Protein AF-A0A5K0XI16-F1 (afdb_monomer)

Solvent-accessible surface area (backbone atoms only — not comparable to full-atom values): 9212 Å² total; per-residue (Å²): 132,53,72,66,60,51,50,54,47,48,52,51,50,54,53,46,29,72,75,34,69,77,44,54,47,90,80,59,68,78,87,83,86,76,80,30,67,44,77,73,57,80,90,63,62,69,87,76,55,81,67,89,35,46,74,37,48,62,56,53,51,31,43,77,66,66,77,37,94,77,87,85,75,64,73,90,64,56,55,97,67,74,61,90,97,62,85,85,93,77,79,76,88,80,71,89,84,74,85,79,89,83,62,99,87,44,94,47,82,86,65,51,59,78,63,41,77,64,94,71,87,43,65,76,55,50,55,56,46,42,72,76,42,67,55,50,75

Sequence (137 aa):
DSPLALAQAYETRDKLKAAHAELAEEGAVEIIIIKTTGDKILNQPLADIGGKGLFTKEIDEALLGGAIDIAVHSMKDVPTYLPDGTILPCNLPREDVRDAFISPIATSLAELPAGSIVGSASLRRQSQILYRYPSLK

Mean predicted aligned error: 4.55 Å

Secondary structure (DSSP, 8-state):
--HHHHHHHHHHHHHHHHH-GGGTSTTSS-------HHHH--SS-TTTS--TTTTTHHHHHHHHTTS-S-----GGGS-SSPPTT------PPPPP-PPPP--SS-SSGGGSPTT-------HHHHHHHHHH-TT--

Structure (mmCIF, N/CA/C/O backbone):
data_AF-A0A5K0XI16-F1
#
_entry.id   AF-A0A5K0XI16-F1
#
loop_
_atom_site.group_PDB
_atom_site.id
_atom_site.type_symbol
_atom_site.label_atom_id
_atom_site.label_alt_id
_atom_site.label_comp_id
_atom_site.label_asym_id
_atom_site.label_entity_id
_atom_site.label_seq_id
_atom_site.pdbx_PDB_ins_code
_atom_site.Cartn_x
_atom_site.Cartn_y
_atom_site.Cartn_z
_atom_site.occupancy
_atom_site.B_iso_or_equiv
_atom_site.auth_seq_id
_atom_site.auth_comp_id
_atom_site.auth_asym_id
_atom_site.auth_atom_id
_atom_site.pdbx_PDB_model_num
ATOM 1 N N . ASP A 1 1 ? 8.095 0.825 9.600 1.00 66.94 1 ASP A N 1
ATOM 2 C CA . ASP A 1 1 ? 8.087 2.310 9.628 1.00 66.94 1 ASP A CA 1
ATOM 3 C C . ASP A 1 1 ? 8.241 2.869 8.206 1.00 66.94 1 ASP A C 1
ATOM 5 O O . ASP A 1 1 ? 9.162 3.625 7.918 1.00 66.94 1 ASP A O 1
ATOM 9 N N . SER A 1 2 ? 7.369 2.463 7.273 1.00 87.19 2 SER A N 1
ATOM 10 C CA . SER A 1 2 ? 7.423 2.945 5.883 1.00 87.19 2 SER A CA 1
ATOM 11 C C . SER A 1 2 ? 6.795 4.343 5.786 1.00 87.19 2 SER A C 1
ATOM 13 O O . SER A 1 2 ? 5.654 4.499 6.232 1.00 87.19 2 SER A O 1
ATOM 15 N N . PRO A 1 3 ? 7.462 5.344 5.172 1.00 94.44 3 PRO A N 1
ATOM 16 C CA . PRO A 1 3 ? 6.883 6.676 4.984 1.00 94.44 3 PRO A CA 1
ATOM 17 C C . PRO A 1 3 ? 5.525 6.658 4.270 1.00 94.44 3 PRO A C 1
ATOM 19 O O . PRO A 1 3 ? 4.637 7.429 4.622 1.00 94.44 3 PRO A O 1
ATOM 22 N N . LEU A 1 4 ? 5.331 5.745 3.310 1.00 94.88 4 LEU A N 1
ATOM 23 C CA . LEU A 1 4 ? 4.063 5.619 2.587 1.00 94.88 4 LEU A CA 1
ATOM 24 C C . LEU A 1 4 ? 2.942 5.062 3.476 1.00 94.88 4 LEU A C 1
ATOM 26 O O . LEU A 1 4 ? 1.824 5.562 3.421 1.00 94.88 4 LEU A O 1
ATOM 30 N N . ALA A 1 5 ? 3.238 4.065 4.315 1.00 94.44 5 ALA A N 1
ATOM 31 C CA . ALA A 1 5 ? 2.247 3.507 5.238 1.00 94.44 5 ALA A CA 1
ATOM 32 C C . ALA A 1 5 ? 1.786 4.561 6.257 1.00 94.44 5 ALA A C 1
ATOM 34 O O . ALA A 1 5 ? 0.595 4.691 6.528 1.00 94.44 5 ALA A O 1
ATOM 35 N N . LEU A 1 6 ? 2.721 5.375 6.760 1.00 96.56 6 LEU A N 1
ATOM 36 C CA . LEU A 1 6 ? 2.396 6.497 7.640 1.00 96.56 6 LEU A CA 1
ATOM 37 C C . LEU A 1 6 ? 1.555 7.558 6.927 1.00 96.56 6 LEU A C 1
ATOM 39 O O . LEU A 1 6 ? 0.592 8.045 7.507 1.00 96.56 6 LEU A O 1
ATOM 43 N N . ALA A 1 7 ? 1.865 7.884 5.670 1.00 97.75 7 ALA A N 1
ATOM 44 C CA . ALA A 1 7 ? 1.054 8.817 4.890 1.00 97.75 7 ALA A CA 1
ATOM 45 C C . ALA A 1 7 ? -0.403 8.334 4.750 1.00 97.75 7 ALA A C 1
ATOM 47 O O . ALA A 1 7 ? -1.324 9.119 4.951 1.00 97.75 7 ALA A O 1
ATOM 48 N N . GLN A 1 8 ? -0.617 7.040 4.494 1.00 98.00 8 GLN A N 1
ATOM 49 C CA . GLN A 1 8 ? -1.956 6.437 4.409 1.00 98.00 8 GLN A CA 1
ATOM 50 C C . GLN A 1 8 ? -2.698 6.455 5.755 1.00 98.00 8 GLN A C 1
ATOM 52 O O . GLN A 1 8 ? -3.898 6.741 5.811 1.00 98.00 8 GLN A O 1
ATOM 57 N N . ALA A 1 9 ? -1.988 6.180 6.852 1.00 97.81 9 ALA A N 1
ATOM 58 C CA . ALA A 1 9 ? -2.546 6.258 8.198 1.00 97.81 9 ALA A CA 1
ATOM 59 C C . ALA A 1 9 ? -2.944 7.700 8.563 1.00 97.81 9 ALA A C 1
ATOM 61 O O . ALA A 1 9 ? -4.035 7.928 9.087 1.00 97.81 9 ALA A O 1
ATOM 62 N N . TYR A 1 10 ? -2.108 8.683 8.217 1.00 97.94 10 TYR A N 1
ATOM 63 C CA . TYR A 1 10 ? -2.415 10.097 8.426 1.00 97.94 10 TYR A CA 1
ATOM 64 C C . TYR A 1 10 ? -3.568 10.587 7.555 1.00 97.94 10 TYR A C 1
ATOM 66 O O . TYR A 1 10 ? -4.443 11.271 8.072 1.00 97.94 10 TYR A O 1
ATOM 74 N N . GLU A 1 11 ? -3.644 10.183 6.284 1.00 98.44 11 GLU A N 1
ATOM 75 C CA . GLU A 1 11 ? -4.797 10.505 5.437 1.00 98.44 11 GLU A CA 1
ATOM 76 C C . GLU A 1 11 ? -6.104 9.981 6.055 1.00 98.44 11 GLU A C 1
ATOM 78 O O . GLU A 1 11 ? -7.110 10.693 6.106 1.00 98.44 11 GLU A O 1
ATOM 83 N N . THR A 1 12 ? -6.082 8.750 6.574 1.00 98.44 12 THR A N 1
ATOM 84 C CA . THR A 1 12 ? -7.234 8.144 7.255 1.00 98.44 12 THR A CA 1
ATOM 85 C C . THR A 1 12 ? -7.616 8.937 8.505 1.00 98.44 12 THR A C 1
ATOM 87 O O . THR A 1 12 ? -8.780 9.307 8.661 1.00 98.44 12 THR A O 1
ATOM 90 N N . ARG A 1 13 ? -6.640 9.257 9.367 1.00 98.06 13 ARG A N 1
ATOM 91 C CA . ARG A 1 13 ? -6.841 10.090 10.562 1.00 98.06 13 ARG A CA 1
ATOM 92 C C . ARG A 1 13 ? -7.461 11.434 10.197 1.00 98.06 13 ARG A C 1
ATOM 94 O O . ARG A 1 13 ? -8.435 11.839 10.817 1.00 98.06 13 ARG A O 1
ATOM 101 N N . ASP A 1 14 ? -6.914 12.125 9.207 1.00 97.94 14 ASP A N 1
ATOM 102 C CA . ASP A 1 14 ? -7.345 13.479 8.864 1.00 97.94 14 ASP A CA 1
ATOM 103 C C . ASP A 1 14 ? -8.784 13.481 8.322 1.00 97.94 14 ASP A C 1
ATOM 105 O O . ASP A 1 14 ? -9.575 14.360 8.666 1.00 97.94 14 ASP A O 1
ATOM 109 N N . LYS A 1 15 ? -9.175 12.446 7.563 1.00 98.31 15 LYS A N 1
ATOM 110 C CA . LYS A 1 15 ? -10.571 12.244 7.142 1.00 98.31 15 LYS A CA 1
ATOM 111 C C . LYS A 1 15 ? -11.499 11.929 8.318 1.00 98.31 15 LYS A C 1
ATOM 113 O O . LYS A 1 15 ? -12.608 12.456 8.353 1.00 98.31 15 LYS A O 1
ATOM 118 N N . LEU A 1 16 ? -11.056 11.116 9.281 1.00 98.31 16 LEU A N 1
ATOM 119 C CA . LEU A 1 16 ? -11.816 10.836 10.504 1.00 98.31 16 LEU A CA 1
ATOM 120 C C . LEU A 1 16 ? -12.039 12.113 11.324 1.00 98.31 16 LEU A C 1
ATOM 122 O O . LEU A 1 16 ? -13.177 12.407 11.675 1.00 98.31 16 LEU A O 1
ATOM 126 N N . LYS A 1 17 ? -10.988 12.916 11.540 1.00 97.75 17 LYS A N 1
ATOM 127 C CA . LYS A 1 17 ? -11.069 14.215 12.232 1.00 97.75 17 LYS A CA 1
ATOM 128 C C . LYS A 1 17 ? -12.021 15.192 11.544 1.00 97.75 17 LYS A C 1
ATOM 130 O O . LYS A 1 17 ? -12.736 15.931 12.210 1.00 97.75 17 LYS A O 1
ATOM 135 N N . ALA A 1 18 ? -12.029 15.207 10.212 1.00 97.75 18 ALA A N 1
ATOM 136 C CA . ALA A 1 18 ? -12.913 16.076 9.443 1.00 97.75 18 ALA A CA 1
ATOM 137 C C . ALA A 1 18 ? -14.389 15.641 9.505 1.00 97.75 18 ALA A C 1
ATOM 139 O O . ALA A 1 18 ? -15.275 16.489 9.418 1.00 97.75 18 ALA A O 1
ATOM 140 N N . ALA A 1 19 ? -14.658 14.338 9.631 1.00 97.75 19 ALA A N 1
ATOM 141 C CA . ALA A 1 19 ? -16.013 13.788 9.679 1.00 97.75 19 ALA A CA 1
ATOM 142 C C . ALA A 1 19 ? -16.603 13.725 11.101 1.00 97.75 19 ALA A C 1
ATOM 144 O O . ALA A 1 19 ? -17.823 13.783 11.252 1.00 97.75 19 ALA A O 1
ATOM 145 N N . HIS A 1 20 ? -15.751 13.623 12.125 1.00 97.88 20 HIS A N 1
ATOM 146 C CA . HIS A 1 20 ? -16.128 13.389 13.520 1.00 97.88 20 HIS A CA 1
ATOM 147 C C . HIS A 1 20 ? -15.364 14.348 14.439 1.00 97.88 20 HIS A C 1
ATOM 149 O O . HIS A 1 20 ? -14.156 14.203 14.642 1.00 97.88 20 HIS A O 1
ATOM 155 N N . ALA A 1 21 ? -16.064 15.342 14.992 1.00 96.44 21 ALA A N 1
ATOM 156 C CA . ALA A 1 21 ? -15.449 16.417 15.773 1.00 96.44 21 ALA A CA 1
ATOM 157 C C . ALA A 1 21 ? -14.747 15.900 17.041 1.00 96.44 21 ALA A C 1
ATOM 159 O O . ALA A 1 21 ? -13.692 16.401 17.413 1.00 96.44 21 ALA A O 1
ATOM 160 N N . GLU A 1 22 ? -15.286 14.856 17.665 1.00 96.69 22 GLU A N 1
ATOM 161 C CA . GLU A 1 22 ? -14.719 14.188 18.835 1.00 96.69 22 GLU A CA 1
ATOM 162 C C . GLU A 1 22 ? -13.358 13.530 18.560 1.00 96.69 22 GLU A C 1
ATOM 164 O O . GLU A 1 22 ? -12.544 13.405 19.471 1.00 96.69 22 GLU A O 1
ATOM 169 N N . LEU A 1 23 ? -13.078 13.155 17.306 1.00 97.56 23 LEU A N 1
ATOM 170 C CA . LEU A 1 23 ? -11.785 12.594 16.908 1.00 97.56 23 LEU A CA 1
ATOM 171 C C . LEU A 1 23 ? -10.741 13.680 16.619 1.00 97.56 23 LEU A C 1
ATOM 173 O O . LEU A 1 23 ? -9.556 13.368 16.474 1.00 97.56 23 LEU A O 1
ATOM 177 N N . ALA A 1 24 ? -11.151 14.951 16.521 1.00 95.88 24 ALA A N 1
ATOM 178 C CA . ALA A 1 24 ? -10.244 16.063 16.255 1.00 95.88 24 ALA A CA 1
ATOM 179 C C . ALA A 1 24 ? -9.344 16.396 17.454 1.00 95.88 24 ALA A C 1
ATOM 181 O O . ALA A 1 24 ? -8.213 16.846 17.233 1.00 95.88 24 ALA A O 1
ATOM 182 N N . GLU A 1 25 ? -9.817 16.121 18.673 1.00 96.38 25 GLU A N 1
ATOM 183 C CA . GLU A 1 25 ? -9.103 16.343 19.932 1.00 96.38 25 GLU A CA 1
ATOM 184 C C . GLU A 1 25 ? -7.728 15.653 19.958 1.00 96.38 25 GLU A C 1
ATOM 186 O O . GLU A 1 25 ? -7.495 14.605 19.341 1.00 96.38 25 GLU A O 1
ATOM 191 N N . GLU A 1 26 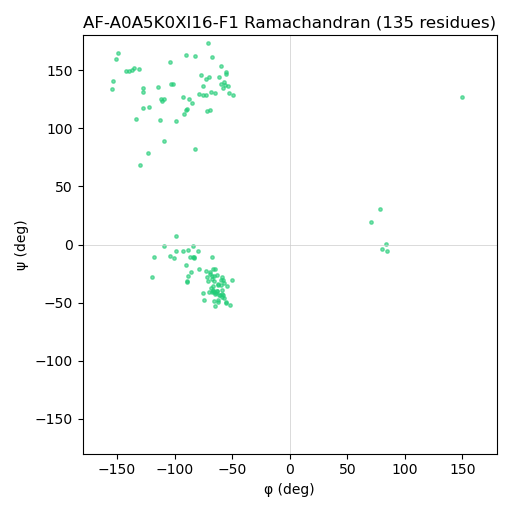? -6.780 16.265 20.668 1.00 93.06 26 GLU A N 1
ATOM 192 C CA . GLU A 1 26 ? -5.429 15.720 20.799 1.00 93.06 26 GLU A CA 1
ATOM 193 C C . GLU A 1 26 ? -5.467 14.391 21.568 1.00 93.06 26 GLU A C 1
ATOM 195 O O . GLU A 1 26 ? -6.077 14.289 22.630 1.00 93.06 26 GLU A O 1
ATOM 200 N N . GLY A 1 27 ? -4.827 13.357 21.018 1.00 93.62 27 GLY A N 1
ATOM 201 C CA . GLY A 1 27 ? -4.835 12.007 21.591 1.00 93.62 27 GLY A CA 1
ATOM 202 C C . GLY A 1 27 ? -6.083 11.164 21.296 1.00 93.62 27 GLY A C 1
ATOM 203 O O . GLY A 1 27 ? -6.085 9.987 21.639 1.00 93.62 27 GLY A O 1
ATOM 204 N N . ALA A 1 28 ? -7.113 11.698 20.625 1.00 97.06 28 ALA A N 1
ATOM 205 C CA . ALA A 1 28 ? -8.305 10.915 20.268 1.00 97.06 28 ALA A CA 1
ATOM 206 C C . ALA A 1 28 ? -8.041 9.847 19.187 1.00 97.06 28 ALA A C 1
ATOM 208 O O . ALA A 1 28 ? -8.766 8.861 19.099 1.00 97.06 28 ALA A O 1
ATOM 209 N N . VAL A 1 29 ? -7.001 10.037 18.366 1.00 97.56 29 VAL A N 1
ATOM 210 C CA . VAL A 1 29 ? -6.526 9.042 17.393 1.00 97.56 29 VAL A CA 1
ATOM 211 C C . VAL A 1 29 ? -5.034 8.821 17.595 1.00 97.56 29 VAL A C 1
ATOM 213 O O . VAL A 1 29 ? -4.232 9.734 17.379 1.00 97.56 29 VAL A O 1
ATOM 216 N N . GLU A 1 30 ? -4.664 7.597 17.953 1.00 97.50 30 GLU A N 1
ATOM 217 C CA . GLU A 1 30 ? -3.279 7.159 18.101 1.00 97.50 30 GLU A CA 1
ATOM 218 C C . GLU A 1 30 ? -2.846 6.318 16.889 1.00 97.50 30 GLU A C 1
ATOM 220 O O . GLU A 1 30 ? -3.599 5.482 16.391 1.00 97.50 30 GLU A O 1
ATOM 225 N N . ILE A 1 31 ? -1.624 6.537 16.393 1.00 97.31 31 ILE A N 1
ATOM 226 C CA . ILE A 1 31 ? -1.050 5.737 15.303 1.00 97.31 31 ILE A CA 1
ATOM 227 C C . ILE A 1 31 ? -0.119 4.680 15.896 1.00 97.31 31 ILE A C 1
ATOM 229 O O . ILE A 1 31 ? 1.007 4.982 16.290 1.00 97.31 31 ILE A O 1
ATOM 233 N N . ILE A 1 32 ? -0.573 3.428 15.899 1.00 97.00 32 ILE A N 1
ATOM 234 C CA . ILE A 1 32 ? 0.217 2.285 16.363 1.00 97.00 32 ILE A CA 1
ATOM 235 C C . ILE A 1 32 ? 1.009 1.696 15.194 1.00 97.00 32 ILE A C 1
ATOM 237 O O . ILE A 1 32 ? 0.445 1.176 14.231 1.00 97.00 32 ILE A O 1
ATOM 241 N N . ILE A 1 33 ? 2.340 1.768 15.270 1.00 95.44 33 ILE A N 1
ATOM 242 C CA . ILE A 1 33 ? 3.220 1.227 14.231 1.00 95.44 33 ILE A CA 1
ATOM 243 C C . ILE A 1 33 ? 3.553 -0.234 14.538 1.00 95.44 33 ILE A C 1
ATOM 245 O O . ILE A 1 33 ? 4.240 -0.539 15.512 1.00 95.44 33 ILE A O 1
ATOM 249 N N . ILE A 1 34 ? 3.121 -1.136 13.658 1.00 93.69 34 ILE A N 1
ATOM 250 C CA . ILE A 1 34 ? 3.357 -2.579 13.772 1.00 93.69 34 ILE A CA 1
ATOM 251 C C . ILE A 1 34 ? 4.353 -3.006 12.692 1.00 93.69 34 ILE A C 1
ATOM 253 O O . ILE A 1 34 ? 4.151 -2.750 11.506 1.00 93.69 34 ILE A O 1
ATOM 257 N N . LYS A 1 35 ? 5.453 -3.649 13.101 1.00 88.19 35 LYS A N 1
ATOM 258 C CA . LYS A 1 35 ? 6.463 -4.190 12.177 1.00 88.19 35 LYS A CA 1
ATOM 259 C C . LYS A 1 35 ? 6.059 -5.579 11.705 1.00 88.19 35 LYS A C 1
ATOM 261 O O . LYS A 1 35 ? 5.959 -6.493 12.523 1.00 88.19 35 LYS A O 1
ATOM 266 N N . THR A 1 36 ? 5.928 -5.742 10.395 1.00 83.69 36 THR A N 1
ATOM 267 C CA . THR A 1 36 ? 5.514 -7.010 9.785 1.00 83.69 36 THR A CA 1
ATOM 268 C C . THR A 1 36 ? 6.712 -7.899 9.461 1.00 83.69 36 THR A C 1
ATOM 270 O O . THR A 1 36 ? 7.862 -7.446 9.412 1.00 83.69 36 THR A O 1
ATOM 273 N N . THR A 1 37 ? 6.475 -9.188 9.224 1.00 79.62 37 THR A N 1
ATOM 274 C CA . THR A 1 37 ? 7.524 -10.096 8.734 1.00 79.62 37 THR A CA 1
ATOM 275 C C . THR A 1 37 ? 8.051 -9.661 7.361 1.00 79.62 37 THR A C 1
ATOM 277 O O . THR A 1 37 ? 9.257 -9.748 7.118 1.00 79.62 37 THR A O 1
ATOM 280 N N . GLY A 1 38 ? 7.194 -9.110 6.497 1.00 74.38 38 GLY A N 1
ATOM 281 C CA . GLY A 1 38 ? 7.586 -8.541 5.208 1.00 74.38 38 GLY A CA 1
ATOM 282 C C . GLY A 1 38 ? 8.593 -7.394 5.330 1.00 74.38 38 GLY A C 1
ATOM 283 O O . GLY A 1 38 ? 9.520 -7.312 4.530 1.00 74.38 38 GLY A O 1
ATOM 284 N N . ASP A 1 39 ? 8.497 -6.571 6.379 1.00 75.81 39 ASP A N 1
ATOM 285 C CA . ASP A 1 39 ? 9.474 -5.501 6.642 1.00 75.81 39 ASP A CA 1
ATOM 286 C C . ASP A 1 39 ? 10.854 -6.036 7.060 1.00 75.81 39 ASP A C 1
ATOM 288 O O . ASP A 1 39 ? 11.868 -5.353 6.906 1.00 75.81 39 ASP A O 1
ATOM 292 N N . LYS A 1 40 ? 10.908 -7.248 7.624 1.00 75.81 40 LYS A N 1
ATOM 293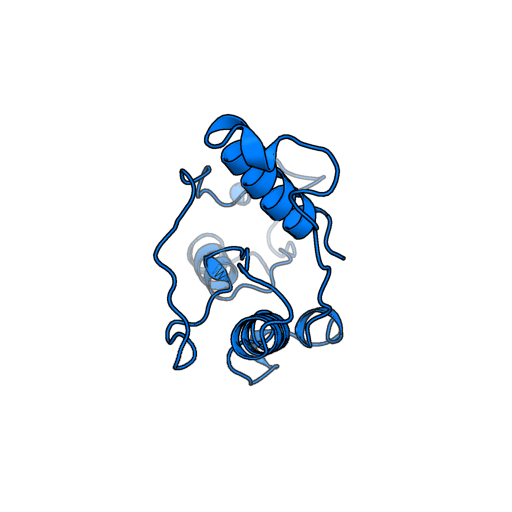 C CA . LYS A 1 40 ? 12.151 -7.865 8.116 1.00 75.81 40 LYS A CA 1
ATOM 294 C C . LYS A 1 40 ? 12.913 -8.598 7.013 1.00 75.81 40 LYS A C 1
ATOM 296 O O . LYS A 1 40 ? 14.122 -8.790 7.133 1.00 75.81 40 LYS A O 1
ATOM 301 N N . ILE A 1 41 ? 12.226 -9.020 5.953 1.00 72.00 41 ILE A N 1
ATOM 302 C CA . ILE A 1 41 ? 12.786 -9.860 4.894 1.00 72.00 41 ILE A CA 1
ATOM 303 C C . ILE A 1 41 ? 12.947 -9.031 3.614 1.00 72.00 41 ILE A C 1
ATOM 305 O O . ILE A 1 41 ? 12.070 -9.002 2.759 1.00 72.00 41 ILE A O 1
ATOM 309 N N . LEU A 1 42 ? 14.104 -8.377 3.468 1.00 70.00 42 LEU A N 1
ATOM 310 C CA . LEU A 1 42 ? 14.425 -7.531 2.304 1.00 70.00 42 LEU A CA 1
ATOM 311 C C . LEU A 1 42 ? 15.406 -8.178 1.307 1.00 70.00 42 LEU A C 1
ATOM 313 O O . LEU A 1 42 ? 15.615 -7.649 0.219 1.00 70.00 42 LEU A O 1
ATOM 317 N N . ASN A 1 43 ? 16.012 -9.316 1.662 1.00 70.25 43 ASN A N 1
ATOM 318 C CA . ASN A 1 43 ? 17.166 -9.877 0.944 1.00 70.25 43 ASN A CA 1
ATOM 319 C C . ASN A 1 43 ? 16.825 -10.999 -0.053 1.00 70.25 43 ASN A C 1
ATOM 321 O O . ASN A 1 43 ? 17.734 -11.643 -0.571 1.00 70.25 43 ASN A O 1
ATOM 325 N N . GLN A 1 44 ? 15.545 -11.266 -0.309 1.00 69.12 44 GLN A N 1
ATOM 326 C CA . GLN A 1 44 ? 15.114 -12.327 -1.223 1.00 69.12 44 GLN A CA 1
ATOM 327 C C . GLN A 1 44 ? 13.885 -11.898 -2.041 1.00 69.12 44 GLN A C 1
ATOM 329 O O . GLN A 1 44 ? 13.092 -11.085 -1.554 1.00 69.12 44 GLN A O 1
ATOM 334 N N . PRO A 1 45 ? 13.721 -12.388 -3.286 1.00 67.56 45 PRO A N 1
ATOM 335 C CA . PRO A 1 45 ? 12.590 -12.027 -4.135 1.00 67.56 45 PRO A CA 1
ATOM 336 C C . PRO A 1 45 ? 11.249 -12.397 -3.500 1.00 67.56 45 PRO A C 1
ATOM 338 O O . PRO A 1 45 ? 11.080 -13.497 -2.987 1.00 67.56 45 PRO A O 1
ATOM 341 N N . LEU A 1 46 ? 10.259 -11.506 -3.606 1.00 67.81 46 LEU A N 1
ATOM 342 C CA . LEU A 1 46 ? 8.934 -11.706 -3.003 1.00 67.81 46 LEU A CA 1
ATOM 343 C C . LEU A 1 46 ? 8.235 -12.990 -3.489 1.00 67.81 46 LEU A C 1
ATOM 345 O O . LEU A 1 46 ? 7.478 -13.593 -2.741 1.00 67.81 46 LEU A O 1
ATOM 349 N N . ALA A 1 47 ? 8.504 -13.411 -4.730 1.00 68.12 47 ALA A N 1
ATOM 350 C CA . ALA A 1 47 ? 7.967 -14.646 -5.304 1.00 68.12 47 ALA A CA 1
ATOM 351 C C . ALA A 1 47 ? 8.494 -15.916 -4.610 1.00 68.12 47 ALA A C 1
ATOM 353 O O . ALA A 1 47 ? 7.796 -16.928 -4.592 1.00 68.12 47 ALA A O 1
ATOM 354 N N . ASP A 1 48 ? 9.688 -15.845 -4.019 1.00 66.94 48 ASP A N 1
ATOM 355 C CA . ASP A 1 48 ? 10.343 -16.968 -3.344 1.00 66.94 48 ASP A CA 1
ATOM 356 C C . ASP A 1 48 ? 9.967 -17.029 -1.853 1.00 66.94 48 ASP A C 1
ATOM 358 O O . ASP A 1 48 ? 10.111 -18.064 -1.200 1.00 66.94 48 ASP A O 1
ATOM 362 N N . ILE A 1 49 ? 9.438 -15.928 -1.307 1.00 65.75 49 ILE A N 1
ATOM 363 C CA . ILE A 1 49 ? 8.933 -15.839 0.063 1.00 65.75 49 ILE A CA 1
ATOM 364 C C . ILE A 1 49 ? 7.508 -16.403 0.083 1.00 65.75 49 ILE A C 1
ATOM 366 O O . ILE A 1 49 ? 6.516 -15.680 0.015 1.00 65.75 49 ILE A O 1
ATOM 370 N N . GLY A 1 50 ? 7.389 -17.727 0.153 1.00 57.16 50 GLY A N 1
ATOM 371 C CA . GLY A 1 50 ? 6.103 -18.374 0.403 1.00 57.16 50 GLY A CA 1
ATOM 372 C C . GLY A 1 50 ? 5.483 -17.889 1.722 1.00 57.16 50 GLY A C 1
ATOM 373 O O . GLY A 1 50 ? 6.159 -17.819 2.745 1.00 57.16 50 GLY A O 1
ATOM 374 N N . GLY A 1 51 ? 4.188 -17.566 1.712 1.00 61.28 51 GLY A N 1
ATOM 375 C CA . GLY A 1 51 ? 3.444 -17.154 2.907 1.00 61.28 51 GLY A CA 1
ATOM 376 C C . GLY A 1 51 ? 2.313 -16.183 2.576 1.00 61.28 51 GLY A C 1
ATOM 377 O O . GLY A 1 51 ? 2.526 -15.166 1.922 1.00 61.28 51 GLY A O 1
ATOM 378 N N . LYS A 1 52 ? 1.084 -16.489 3.007 1.00 62.62 52 LYS A N 1
ATOM 379 C CA . LYS A 1 52 ? -0.044 -15.553 2.886 1.00 62.62 52 LYS A CA 1
ATOM 380 C C . LYS A 1 52 ? 0.104 -14.451 3.944 1.00 62.62 52 LYS A C 1
ATOM 382 O O . LYS A 1 52 ? 0.407 -14.764 5.091 1.00 62.62 52 LYS A O 1
ATOM 387 N N . GLY A 1 53 ? -0.129 -13.192 3.565 1.00 69.19 53 GLY A N 1
ATOM 388 C CA . GLY A 1 53 ? -0.212 -12.073 4.515 1.00 69.1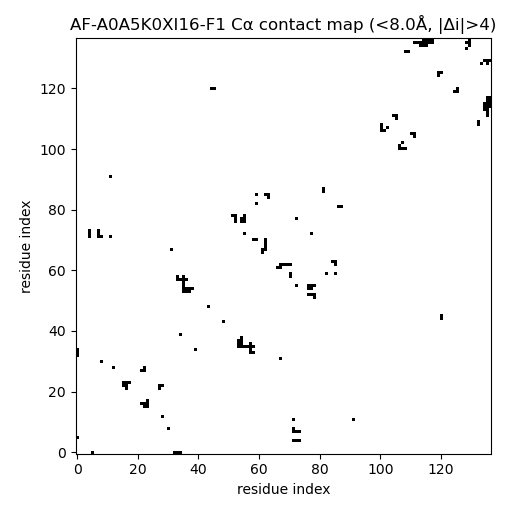9 53 GLY A CA 1
ATOM 389 C C . GLY A 1 53 ? 1.124 -11.536 5.036 1.00 69.19 53 GLY A C 1
ATOM 390 O O . GLY A 1 53 ? 1.162 -11.032 6.151 1.00 69.19 53 GLY A O 1
ATOM 391 N N . LEU A 1 54 ? 2.214 -11.604 4.259 1.00 76.69 54 LEU A N 1
ATOM 392 C CA . LEU A 1 54 ? 3.548 -11.119 4.676 1.00 76.69 54 LEU A CA 1
ATOM 393 C C . LEU A 1 54 ? 3.564 -9.689 5.244 1.00 76.69 54 LEU A C 1
ATOM 395 O O . LEU A 1 54 ? 4.396 -9.391 6.096 1.00 76.69 54 LEU A O 1
ATOM 399 N N . PHE A 1 55 ? 2.661 -8.828 4.772 1.00 79.19 55 PHE A N 1
ATOM 400 C CA . PHE A 1 55 ? 2.543 -7.430 5.195 1.00 79.19 55 PHE A CA 1
ATOM 401 C C . PHE A 1 55 ? 1.300 -7.143 6.048 1.00 79.19 55 PHE A C 1
ATOM 403 O O . PHE A 1 55 ? 1.103 -6.000 6.448 1.00 79.19 55 PHE A O 1
ATOM 410 N N . THR A 1 56 ? 0.440 -8.134 6.300 1.00 87.62 56 THR A N 1
ATOM 411 C CA . THR A 1 56 ? -0.823 -7.923 7.034 1.00 87.62 56 THR A CA 1
ATOM 412 C C . THR A 1 56 ? -0.913 -8.731 8.314 1.00 87.62 56 THR A C 1
ATOM 414 O O . THR A 1 56 ? -1.522 -8.256 9.259 1.00 87.62 56 THR A O 1
ATOM 417 N N . LYS A 1 57 ? -0.252 -9.891 8.401 1.00 89.50 57 LYS A N 1
ATOM 418 C CA . LYS A 1 57 ? -0.452 -10.859 9.484 1.00 89.50 57 LYS A CA 1
ATOM 419 C C . LYS A 1 57 ? -0.334 -10.251 10.884 1.00 89.50 57 LYS A C 1
ATOM 421 O O . LYS A 1 57 ? -1.231 -10.430 11.694 1.00 89.50 57 LYS A O 1
ATOM 426 N N . GLU A 1 58 ? 0.750 -9.539 11.181 1.00 93.44 58 GLU A N 1
ATOM 427 C CA . GLU A 1 58 ? 0.946 -8.957 12.515 1.00 93.44 58 GLU A CA 1
ATOM 428 C C . GLU A 1 58 ? -0.063 -7.839 12.828 1.00 93.44 58 GLU A C 1
ATOM 430 O O . GLU A 1 58 ? -0.390 -7.603 13.988 1.00 93.44 58 GLU A O 1
ATOM 435 N N . ILE A 1 59 ? -0.569 -7.158 11.798 1.00 94.81 59 ILE A N 1
ATOM 436 C CA . ILE A 1 59 ? -1.610 -6.133 11.934 1.00 94.81 59 ILE A CA 1
ATOM 437 C C . ILE A 1 59 ? -2.967 -6.806 12.180 1.00 94.81 59 ILE A C 1
ATOM 439 O O . ILE A 1 59 ? -3.711 -6.381 13.060 1.00 94.81 59 ILE A O 1
ATOM 443 N N . ASP A 1 60 ? -3.255 -7.890 11.460 1.00 94.06 60 ASP A N 1
ATOM 444 C CA . ASP A 1 60 ? -4.461 -8.703 11.620 1.00 94.06 60 ASP A CA 1
ATOM 445 C C . ASP A 1 60 ? -4.537 -9.298 13.040 1.00 94.06 60 ASP A C 1
ATOM 447 O O . ASP A 1 60 ? -5.581 -9.250 13.690 1.00 94.06 60 ASP A O 1
ATOM 451 N N . GLU A 1 61 ? -3.413 -9.804 13.558 1.00 94.69 61 GLU A N 1
ATOM 452 C CA . GLU A 1 61 ? -3.291 -10.303 14.934 1.00 94.69 61 GLU A CA 1
ATOM 453 C C . GLU A 1 61 ? -3.513 -9.193 15.973 1.00 94.69 61 GLU A C 1
ATOM 455 O O . GLU A 1 61 ? -4.186 -9.422 16.978 1.00 94.69 61 GLU A O 1
ATOM 460 N N . ALA A 1 62 ? -2.999 -7.983 15.730 1.00 97.06 62 ALA A N 1
ATOM 461 C CA . ALA A 1 62 ? -3.225 -6.839 16.611 1.00 97.06 62 ALA A CA 1
ATOM 462 C C . ALA A 1 62 ? -4.696 -6.396 16.623 1.00 97.06 62 ALA A C 1
ATOM 464 O O . ALA A 1 62 ? -5.221 -6.077 17.689 1.00 97.06 62 ALA A O 1
ATOM 465 N N . LEU A 1 63 ? -5.364 -6.412 15.464 1.00 97.69 63 LEU A N 1
ATOM 466 C CA . LEU A 1 63 ? -6.784 -6.080 15.344 1.00 97.69 63 LEU A CA 1
ATOM 467 C C . LEU A 1 63 ? -7.651 -7.108 16.082 1.00 97.69 63 LEU A C 1
ATOM 469 O O . LEU A 1 63 ? -8.490 -6.747 16.902 1.00 97.69 63 LEU A O 1
ATOM 473 N N . LEU A 1 64 ? -7.407 -8.400 15.849 1.00 97.00 64 LEU A N 1
ATOM 474 C CA . LEU A 1 64 ? -8.131 -9.485 16.518 1.00 97.00 64 LEU A CA 1
ATOM 475 C C . LEU A 1 64 ? -7.855 -9.541 18.027 1.00 97.00 64 LEU A C 1
ATOM 477 O O . LEU A 1 64 ? -8.727 -9.932 18.802 1.00 97.00 64 LEU A O 1
ATOM 481 N N . GLY A 1 65 ? -6.650 -9.154 18.448 1.00 97.25 65 GLY A N 1
ATOM 482 C CA . GLY A 1 65 ? -6.256 -9.064 19.853 1.00 97.25 65 GLY A CA 1
ATOM 483 C C . GLY A 1 65 ? -6.748 -7.806 20.574 1.00 97.25 65 GLY A C 1
ATOM 484 O O . GLY A 1 65 ? -6.532 -7.696 21.779 1.00 97.25 65 GLY A O 1
ATOM 485 N N . GLY A 1 66 ? -7.381 -6.861 19.867 1.00 97.38 66 GLY A N 1
ATOM 486 C CA . GLY A 1 66 ? -7.850 -5.592 20.432 1.00 97.38 66 GLY A CA 1
ATOM 487 C C . GLY A 1 66 ? -6.730 -4.611 20.794 1.00 97.38 66 GLY A C 1
ATOM 488 O O . GLY A 1 66 ? -6.943 -3.710 21.599 1.00 97.38 66 GLY A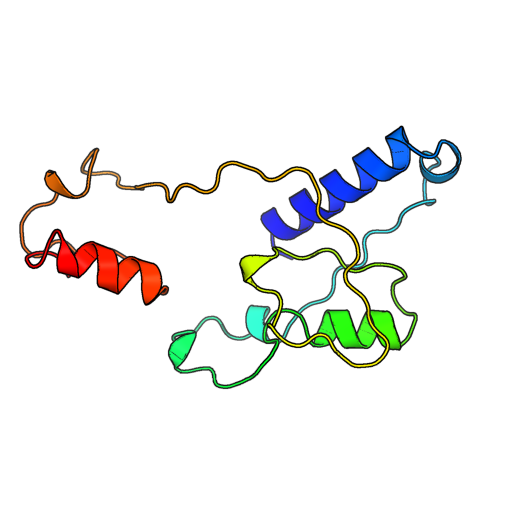 O 1
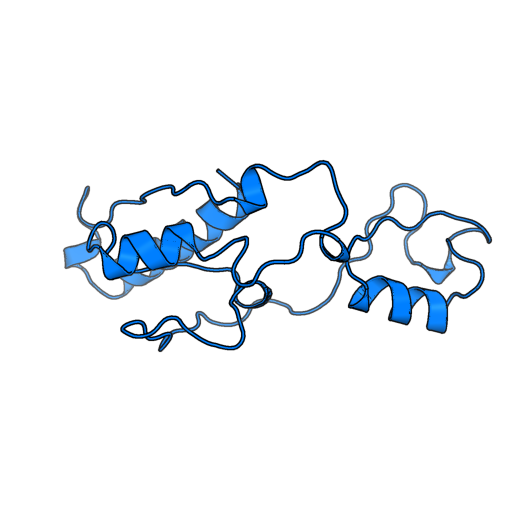ATOM 489 N N . ALA A 1 67 ? -5.529 -4.789 20.237 1.00 97.81 67 ALA A N 1
ATOM 490 C CA . ALA A 1 67 ? -4.421 -3.846 20.402 1.00 97.81 67 ALA A CA 1
ATOM 491 C C . ALA A 1 67 ? -4.558 -2.616 19.487 1.00 97.81 67 ALA A C 1
ATOM 493 O O . ALA A 1 67 ? -3.934 -1.590 19.744 1.00 97.81 67 ALA A O 1
ATOM 494 N N . ILE A 1 68 ? -5.348 -2.735 18.417 1.00 98.38 68 ILE A N 1
ATOM 495 C CA . ILE A 1 68 ? -5.758 -1.642 17.531 1.00 98.38 68 ILE A CA 1
ATOM 496 C C . ILE A 1 68 ? -7.246 -1.791 17.210 1.00 98.38 68 ILE A C 1
ATOM 498 O O . ILE A 1 68 ? -7.749 -2.910 17.131 1.00 98.38 68 ILE A O 1
ATOM 502 N N . ASP A 1 69 ? -7.927 -0.673 16.970 1.00 98.38 69 ASP A N 1
ATOM 503 C CA . ASP A 1 69 ? -9.354 -0.673 16.622 1.00 98.38 69 ASP A CA 1
ATOM 504 C C . ASP A 1 69 ? -9.600 -0.786 15.112 1.00 98.38 69 ASP A C 1
ATOM 506 O O . ASP A 1 69 ? -10.596 -1.357 14.667 1.00 98.38 69 ASP A O 1
ATOM 510 N N . ILE A 1 70 ? -8.688 -0.233 14.306 1.00 98.31 70 ILE A N 1
ATOM 511 C CA . ILE A 1 70 ? -8.736 -0.278 12.842 1.00 98.31 70 ILE A CA 1
ATOM 512 C C . ILE A 1 70 ? -7.343 -0.518 12.265 1.00 98.31 70 ILE A C 1
ATOM 514 O O . ILE A 1 70 ? -6.335 -0.071 12.813 1.00 98.31 70 ILE A O 1
ATOM 518 N N . ALA A 1 71 ? -7.301 -1.178 11.110 1.00 97.69 71 ALA A N 1
ATOM 519 C CA . ALA A 1 71 ? -6.087 -1.411 10.343 1.00 97.69 71 ALA A CA 1
ATOM 520 C C . ALA A 1 71 ? -6.139 -0.664 9.002 1.00 97.69 71 ALA A C 1
ATOM 522 O O . ALA A 1 71 ? -7.150 -0.688 8.298 1.00 97.69 71 ALA A O 1
ATOM 523 N N . VAL A 1 72 ? -5.037 -0.002 8.638 1.00 97.62 72 VAL A N 1
ATOM 524 C CA . VAL A 1 72 ? -4.899 0.731 7.370 1.00 97.62 72 VAL A CA 1
ATOM 525 C C . VAL A 1 72 ? -3.884 0.012 6.490 1.00 97.62 72 VAL A C 1
ATOM 527 O O . VAL A 1 72 ? -2.744 -0.206 6.897 1.00 97.62 72 VAL A O 1
ATOM 530 N N . HIS A 1 73 ? -4.286 -0.325 5.264 1.00 95.62 73 HIS A N 1
ATOM 531 C CA . HIS A 1 73 ? -3.456 -1.073 4.322 1.00 95.62 73 HIS A CA 1
ATOM 532 C C . HIS A 1 73 ? -3.417 -0.419 2.941 1.00 95.62 73 HIS A C 1
ATOM 534 O O . HIS A 1 73 ? -4.398 0.152 2.463 1.00 95.62 73 HIS A O 1
ATOM 540 N N . SER A 1 74 ? -2.310 -0.629 2.229 1.00 94.69 74 SER A N 1
ATOM 541 C CA . SER A 1 74 ? -2.323 -0.566 0.769 1.00 94.69 74 SER A CA 1
ATOM 542 C C . SER A 1 74 ? -3.117 -1.755 0.227 1.00 94.69 74 SER A C 1
ATOM 544 O O . SER A 1 74 ? -2.702 -2.900 0.373 1.00 94.69 74 SER A O 1
ATOM 546 N N . MET A 1 75 ? -4.248 -1.498 -0.436 1.00 96.31 75 MET A N 1
ATOM 547 C CA . MET A 1 75 ? -5.200 -2.559 -0.806 1.00 96.31 75 MET A CA 1
ATOM 548 C C . MET A 1 75 ? -4.605 -3.665 -1.696 1.00 96.31 75 MET A C 1
ATOM 550 O O . MET A 1 75 ? -5.040 -4.808 -1.641 1.00 96.31 75 MET A O 1
ATOM 554 N N . LYS A 1 76 ? -3.586 -3.351 -2.507 1.00 93.44 76 LYS A N 1
ATOM 555 C CA . LYS A 1 76 ? -2.898 -4.342 -3.356 1.00 93.44 76 LYS A CA 1
ATOM 556 C C . LYS A 1 76 ? -2.150 -5.420 -2.553 1.00 93.44 76 LYS A C 1
ATOM 558 O O . LYS A 1 76 ? -1.834 -6.461 -3.119 1.00 93.44 76 LYS A O 1
ATOM 563 N N . ASP A 1 77 ? -1.827 -5.131 -1.293 1.00 90.75 77 ASP A N 1
ATOM 564 C CA . ASP A 1 77 ? -1.042 -5.993 -0.408 1.00 90.75 77 ASP A CA 1
ATOM 565 C C . ASP A 1 77 ? -1.948 -6.796 0.548 1.00 90.75 77 ASP A C 1
ATOM 567 O O . ASP A 1 77 ? -1.468 -7.675 1.264 1.00 90.75 77 ASP A O 1
ATOM 571 N N . VAL A 1 78 ? -3.263 -6.533 0.534 1.00 92.62 78 VAL A N 1
ATOM 572 C CA . VAL A 1 78 ? -4.261 -7.279 1.310 1.00 92.62 78 VAL A CA 1
ATOM 573 C C . VAL A 1 78 ? -4.511 -8.645 0.653 1.00 92.62 78 VAL A C 1
ATOM 575 O O . VAL A 1 78 ? -4.781 -8.703 -0.553 1.00 92.62 78 VAL A O 1
ATOM 578 N N . PRO A 1 79 ? -4.439 -9.760 1.405 1.00 90.94 79 PRO A N 1
ATOM 579 C CA . PRO A 1 79 ? -4.762 -11.081 0.879 1.00 90.94 79 PRO A CA 1
ATOM 580 C C . PRO A 1 79 ? -6.200 -11.181 0.357 1.00 90.94 79 PRO A C 1
ATOM 582 O O . PRO A 1 79 ? -7.114 -10.519 0.835 1.00 90.94 79 PRO A O 1
ATOM 585 N N . THR A 1 80 ? -6.429 -12.087 -0.595 1.00 91.88 80 THR A N 1
ATOM 586 C CA . THR A 1 80 ? -7.771 -12.333 -1.155 1.00 91.88 80 THR A CA 1
ATOM 587 C C . THR A 1 80 ? -8.756 -12.936 -0.155 1.00 91.88 80 THR A C 1
ATOM 589 O O . THR A 1 80 ? -9.963 -12.841 -0.359 1.00 91.88 80 THR A O 1
ATOM 592 N N . TYR A 1 81 ? -8.247 -13.556 0.909 1.00 91.25 81 TYR A N 1
ATOM 593 C CA . TYR A 1 81 ? -9.031 -14.059 2.029 1.00 91.25 81 TYR A CA 1
ATOM 594 C C . TYR A 1 81 ? -8.717 -13.217 3.253 1.00 91.25 81 TYR A C 1
ATOM 596 O O . TYR A 1 81 ? -7.553 -13.127 3.646 1.00 91.25 81 TYR A O 1
ATOM 604 N N . LEU A 1 82 ? -9.755 -12.634 3.842 1.00 93.06 82 LEU 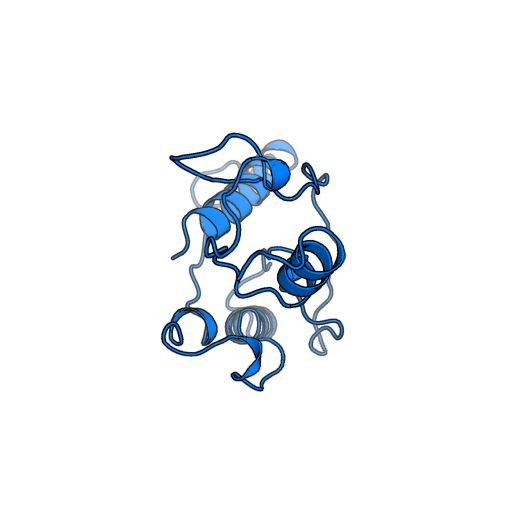A N 1
ATOM 605 C CA . LEU A 1 82 ? -9.628 -11.915 5.099 1.00 93.06 82 LEU A CA 1
ATOM 606 C C . LEU A 1 82 ? -9.543 -12.916 6.262 1.00 93.06 82 LEU A C 1
ATOM 608 O O . LEU A 1 82 ? -10.179 -13.971 6.189 1.00 93.06 82 LEU A O 1
ATOM 612 N N . PRO A 1 83 ? -8.772 -12.610 7.317 1.00 91.50 83 PRO A N 1
ATOM 613 C CA . PRO A 1 83 ? -8.776 -13.396 8.544 1.00 91.50 83 PRO A CA 1
ATOM 614 C C . PRO A 1 83 ? -10.178 -13.485 9.155 1.00 91.50 83 PRO A C 1
ATOM 616 O O . PRO A 1 83 ? -10.907 -12.488 9.200 1.00 91.50 83 PRO A O 1
ATOM 619 N N . ASP A 1 84 ? -10.545 -14.658 9.667 1.00 94.62 84 ASP A N 1
ATOM 620 C CA . ASP A 1 84 ? -11.816 -14.846 10.367 1.00 94.62 84 ASP A CA 1
ATOM 621 C C . ASP A 1 84 ? -11.939 -13.861 11.539 1.00 94.62 84 ASP A C 1
ATOM 623 O O . ASP A 1 84 ? -10.986 -13.635 12.282 1.00 94.62 84 ASP A O 1
ATOM 627 N N . GLY A 1 85 ? -13.121 -13.262 11.702 1.00 95.00 85 GLY A N 1
ATOM 628 C CA . GLY A 1 85 ? -13.365 -12.236 12.721 1.00 95.00 85 GLY A CA 1
ATOM 629 C C . GLY A 1 85 ? -12.975 -10.816 12.303 1.00 95.00 85 GLY A C 1
ATOM 630 O O . GLY A 1 85 ? -13.292 -9.875 13.024 1.00 95.00 85 GLY A O 1
ATOM 631 N N . THR A 1 86 ? -12.365 -10.637 11.128 1.00 96.88 86 THR A N 1
ATOM 632 C CA . THR A 1 86 ? -12.116 -9.312 10.541 1.00 96.88 86 THR A CA 1
ATOM 633 C C . THR A 1 86 ? -13.091 -9.010 9.406 1.00 96.88 86 THR A C 1
ATOM 635 O O . THR A 1 86 ? -13.659 -9.906 8.778 1.00 96.88 86 THR A O 1
ATOM 638 N N . ILE A 1 87 ? -13.281 -7.721 9.128 1.00 97.75 87 ILE A N 1
ATOM 639 C CA . ILE A 1 87 ? -13.990 -7.231 7.945 1.00 97.75 87 ILE A CA 1
ATOM 640 C C . ILE A 1 87 ? -13.205 -6.077 7.322 1.00 97.75 87 ILE A C 1
ATOM 642 O O . ILE A 1 87 ? -12.521 -5.335 8.022 1.00 97.75 87 ILE A O 1
ATOM 646 N N . LEU A 1 88 ? -13.348 -5.887 6.009 1.00 98.00 88 LEU A N 1
ATOM 647 C CA . LEU A 1 88 ? -12.781 -4.746 5.282 1.00 98.00 88 LEU A CA 1
ATOM 648 C C . LEU A 1 88 ? -13.909 -3.993 4.555 1.00 98.00 88 LEU A C 1
ATOM 650 O O . LEU A 1 88 ? -14.121 -4.194 3.360 1.00 98.00 88 LEU A O 1
ATOM 654 N N . PRO A 1 89 ? -14.686 -3.159 5.272 1.00 98.19 89 PRO A N 1
ATOM 655 C CA . PRO A 1 89 ? -15.859 -2.488 4.711 1.00 98.19 89 PRO A CA 1
AT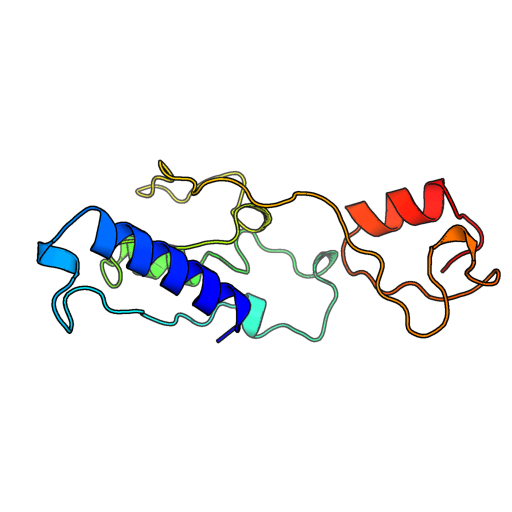OM 656 C C . PRO A 1 89 ? -15.537 -1.138 4.052 1.00 98.19 89 PRO A C 1
ATOM 658 O O . PRO A 1 89 ? -16.436 -0.497 3.514 1.00 98.19 89 PRO A O 1
ATOM 661 N N . CYS A 1 90 ? -14.287 -0.669 4.126 1.00 98.44 90 CYS A N 1
ATOM 662 C CA . CYS A 1 90 ? -13.915 0.695 3.765 1.00 98.44 90 CYS A CA 1
ATOM 663 C C . CYS A 1 90 ? -12.760 0.730 2.759 1.00 98.44 90 CYS A C 1
ATOM 665 O O . CYS A 1 90 ? -11.706 0.129 2.964 1.00 98.44 90 CYS A O 1
ATOM 667 N N . ASN A 1 91 ? -12.937 1.516 1.699 1.00 98.50 91 ASN A N 1
ATOM 668 C CA . ASN A 1 91 ? -11.846 2.012 0.875 1.00 98.50 91 ASN A CA 1
ATOM 669 C C . ASN A 1 91 ? -11.973 3.531 0.760 1.00 98.50 91 ASN A C 1
ATOM 671 O O . ASN A 1 91 ? -13.055 4.053 0.490 1.00 98.50 91 ASN A O 1
ATOM 675 N N . LEU A 1 92 ? -10.855 4.235 0.933 1.00 98.25 92 LEU A N 1
ATOM 676 C CA . LEU A 1 92 ? -10.780 5.661 0.631 1.00 98.25 92 LEU A CA 1
ATOM 677 C C . LEU A 1 92 ? -10.917 5.893 -0.889 1.00 98.25 92 LEU A C 1
ATOM 679 O O . LEU A 1 92 ? -10.713 4.954 -1.671 1.00 98.25 92 LEU A O 1
ATOM 683 N N . PRO A 1 93 ? -11.256 7.122 -1.332 1.00 98.12 93 PRO A N 1
ATOM 684 C CA . PRO A 1 93 ? -11.262 7.468 -2.749 1.00 98.12 93 PRO A CA 1
ATOM 685 C C . PRO A 1 93 ? -9.953 7.053 -3.422 1.00 98.12 93 PRO A C 1
ATOM 687 O O . PRO A 1 93 ? -8.865 7.330 -2.923 1.00 98.12 93 PRO A O 1
ATOM 690 N N . ARG A 1 94 ? -10.068 6.331 -4.536 1.00 98.19 94 ARG A N 1
ATOM 691 C CA . ARG A 1 94 ? -8.917 5.700 -5.177 1.00 98.19 94 ARG A CA 1
ATOM 692 C C . ARG A 1 94 ? -8.046 6.746 -5.869 1.00 98.19 94 ARG A C 1
ATOM 694 O O . ARG A 1 94 ? -8.543 7.504 -6.696 1.00 98.19 94 ARG A O 1
ATOM 701 N N . GLU A 1 95 ? -6.755 6.711 -5.569 1.00 97.62 95 GLU A N 1
ATOM 702 C CA . GLU A 1 95 ? -5.734 7.473 -6.289 1.00 97.62 95 GLU A CA 1
ATOM 703 C C . GLU A 1 95 ? -5.477 6.935 -7.707 1.00 97.62 95 GLU A C 1
ATOM 705 O O . GLU A 1 95 ? -5.995 5.882 -8.104 1.00 97.62 95 GLU A O 1
ATOM 710 N N . ASP A 1 96 ? -4.658 7.658 -8.475 1.00 98.19 96 ASP A N 1
ATOM 711 C CA . ASP A 1 96 ? -4.227 7.230 -9.808 1.00 98.1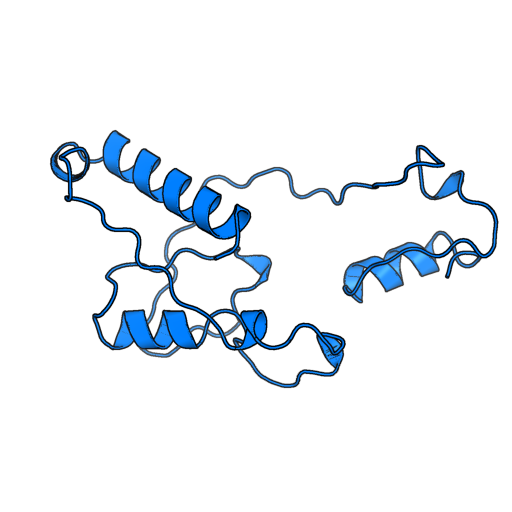9 96 ASP A CA 1
ATOM 712 C C . ASP A 1 96 ? -3.632 5.808 -9.787 1.00 98.19 96 ASP A C 1
ATOM 714 O O . ASP A 1 96 ? -2.774 5.457 -8.976 1.00 98.19 96 ASP A O 1
ATOM 718 N N . VAL A 1 97 ? -4.108 4.965 -10.704 1.00 97.94 97 VAL A N 1
ATOM 719 C CA . VAL A 1 97 ? -3.776 3.536 -10.771 1.00 97.94 97 VAL A CA 1
ATOM 720 C C . VAL A 1 97 ? -2.586 3.225 -11.678 1.00 97.94 97 VAL A C 1
ATOM 722 O O . VAL A 1 97 ? -2.188 2.061 -11.784 1.00 97.94 97 VAL A O 1
ATOM 725 N N . ARG A 1 98 ? -2.058 4.222 -12.396 1.00 98.25 98 ARG A N 1
ATOM 726 C CA . ARG A 1 98 ? -1.014 4.030 -13.405 1.00 98.25 98 ARG A CA 1
ATOM 727 C C . ARG A 1 98 ? 0.319 3.653 -12.763 1.00 98.25 98 ARG A C 1
ATOM 729 O O . ARG A 1 98 ? 0.710 4.157 -11.715 1.00 98.25 98 ARG A O 1
ATOM 736 N N . ASP A 1 99 ? 1.057 2.784 -13.449 1.00 98.25 99 ASP A N 1
ATOM 737 C CA . ASP A 1 99 ? 2.479 2.604 -13.171 1.00 98.25 99 ASP A CA 1
ATOM 738 C C . ASP A 1 99 ? 3.256 3.826 -13.699 1.00 98.25 99 ASP A C 1
ATOM 740 O O . ASP A 1 99 ? 2.948 4.349 -14.772 1.00 98.25 99 ASP A O 1
ATOM 744 N N . ALA A 1 100 ? 4.283 4.259 -12.966 1.00 98.06 100 ALA A N 1
ATOM 745 C CA . ALA A 1 100 ? 5.195 5.317 -13.392 1.00 98.06 100 ALA A CA 1
ATOM 746 C C . ALA A 1 100 ? 6.511 4.721 -13.910 1.00 98.06 100 ALA A C 1
ATOM 748 O O . ALA A 1 100 ? 7.067 3.800 -13.307 1.00 98.06 100 ALA A O 1
ATOM 749 N N . PHE A 1 101 ? 7.023 5.265 -15.013 1.00 98.31 101 PHE A N 1
ATOM 750 C CA . PHE A 1 101 ? 8.371 4.973 -15.493 1.00 98.31 101 PHE A CA 1
ATOM 751 C C . PHE A 1 101 ? 9.362 5.933 -14.834 1.00 98.31 101 PHE A C 1
ATOM 753 O O . PHE A 1 101 ? 9.189 7.146 -14.918 1.00 98.31 101 PHE A O 1
ATOM 760 N N . ILE A 1 102 ? 10.392 5.387 -14.188 1.00 98.38 102 ILE A N 1
ATOM 761 C CA . ILE A 1 102 ? 11.422 6.157 -13.490 1.00 98.38 102 ILE A CA 1
ATOM 762 C C . ILE A 1 102 ? 12.774 5.786 -14.093 1.00 98.38 102 ILE A C 1
ATOM 764 O O . ILE A 1 102 ? 13.180 4.626 -14.036 1.00 98.38 102 ILE A O 1
ATOM 768 N N . SER A 1 103 ? 13.469 6.758 -14.676 1.00 97.56 103 SER A N 1
ATOM 769 C CA . SER A 1 103 ? 14.796 6.558 -15.253 1.00 97.56 103 SER A CA 1
ATOM 770 C C . SER A 1 103 ? 15.585 7.867 -15.251 1.00 97.56 103 SER A C 1
ATOM 772 O O . SER A 1 103 ? 15.007 8.915 -15.537 1.00 97.56 103 SER A O 1
ATOM 774 N N . PRO A 1 104 ? 16.899 7.833 -14.963 1.00 96.50 104 PRO A N 1
ATOM 775 C CA . PRO A 1 104 ? 17.760 9.003 -15.100 1.00 96.50 104 PRO A CA 1
ATOM 776 C C . PRO A 1 104 ? 18.281 9.211 -16.534 1.00 96.50 104 PRO A C 1
ATOM 778 O O . PRO A 1 104 ? 18.877 10.247 -16.806 1.00 96.50 104 PRO A O 1
ATOM 781 N N . ILE A 1 105 ? 18.107 8.234 -17.436 1.00 95.50 105 ILE A N 1
ATOM 782 C CA . ILE A 1 105 ? 18.751 8.218 -18.767 1.00 95.50 105 ILE A CA 1
ATOM 783 C C . ILE A 1 105 ? 17.777 8.257 -19.949 1.00 95.50 105 ILE A C 1
ATOM 785 O O . ILE A 1 105 ? 18.211 8.402 -21.087 1.00 95.50 105 ILE A O 1
ATOM 789 N N . ALA A 1 106 ? 16.479 8.085 -19.706 1.00 97.25 106 ALA A N 1
ATOM 790 C CA . ALA A 1 106 ? 15.457 8.012 -20.747 1.00 97.25 106 ALA A CA 1
ATOM 791 C C . ALA A 1 106 ? 14.123 8.533 -20.211 1.00 97.25 106 ALA A C 1
ATOM 793 O O . ALA A 1 106 ? 13.904 8.523 -19.000 1.00 97.25 106 ALA A O 1
ATOM 794 N N . THR A 1 107 ? 13.214 8.932 -21.101 1.00 97.69 107 THR A N 1
ATOM 795 C CA . THR A 1 107 ? 11.868 9.397 -20.722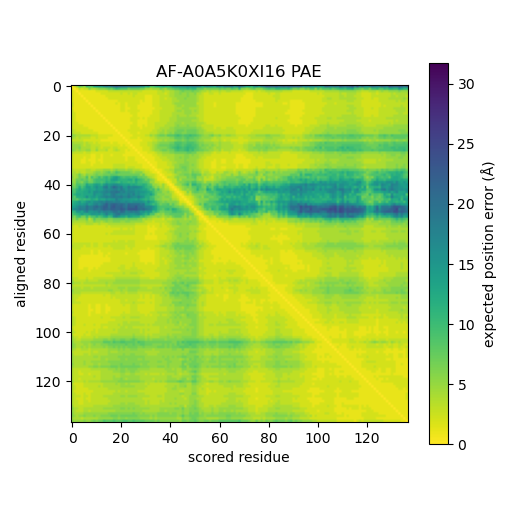 1.00 97.69 107 THR A CA 1
ATOM 796 C C . THR A 1 107 ? 10.787 8.333 -20.913 1.00 97.69 107 THR A C 1
ATOM 798 O O . THR A 1 107 ? 9.686 8.459 -20.377 1.00 97.69 107 THR A O 1
ATOM 801 N N . SER A 1 108 ? 11.111 7.232 -21.598 1.00 98.00 108 SER A N 1
ATOM 802 C CA . SER A 1 108 ? 10.218 6.089 -21.777 1.00 98.00 108 SER A CA 1
ATOM 803 C C . SER A 1 108 ? 10.970 4.758 -21.886 1.00 98.00 108 SER A C 1
ATOM 805 O O . SER A 1 108 ? 12.169 4.716 -22.161 1.00 98.00 108 SER A O 1
ATOM 807 N N . LEU A 1 109 ? 10.243 3.644 -21.732 1.00 98.12 109 LEU A N 1
ATOM 808 C CA . LEU A 1 109 ? 10.781 2.298 -21.984 1.00 98.12 109 LEU A CA 1
ATOM 809 C C . LEU A 1 109 ? 11.265 2.120 -23.433 1.00 98.12 109 LEU A C 1
ATOM 811 O O . LEU A 1 109 ? 12.193 1.356 -23.671 1.00 98.12 109 LEU A O 1
ATOM 815 N N . ALA A 1 110 ? 10.647 2.815 -24.394 1.00 97.94 110 ALA A N 1
ATOM 816 C CA . ALA A 1 110 ? 10.975 2.694 -25.815 1.00 97.94 110 ALA A CA 1
ATOM 817 C C . ALA A 1 110 ? 12.320 3.339 -26.184 1.00 97.94 110 ALA A C 1
ATOM 819 O O . ALA A 1 110 ? 12.911 2.982 -27.198 1.00 97.94 110 ALA A O 1
ATOM 820 N N . GLU A 1 111 ? 12.790 4.284 -25.372 1.00 98.00 111 GLU A N 1
ATOM 821 C CA . GLU A 1 111 ? 14.066 4.981 -25.559 1.00 98.00 111 GLU A CA 1
ATOM 822 C C . GLU A 1 111 ? 15.252 4.231 -24.943 1.00 98.00 111 GLU A C 1
ATOM 824 O O . GLU A 1 111 ? 16.402 4.597 -25.184 1.00 98.00 111 GLU A O 1
ATOM 829 N N . LEU A 1 112 ? 14.999 3.194 -24.139 1.00 98.12 112 LEU A N 1
ATOM 830 C CA . LEU A 1 112 ? 16.070 2.422 -23.525 1.00 98.12 112 LEU A CA 1
ATOM 831 C C . LEU A 1 112 ? 16.836 1.618 -24.589 1.00 98.12 112 LEU A C 1
ATOM 833 O O . LEU A 1 112 ? 16.216 0.891 -25.372 1.00 98.12 112 LEU A O 1
ATOM 837 N N . PRO A 1 113 ? 18.183 1.675 -24.600 1.00 97.56 113 PRO A N 1
ATOM 838 C CA . PRO A 1 113 ? 18.986 0.809 -25.452 1.00 97.56 113 PRO A CA 1
ATOM 839 C C . PRO A 1 113 ? 18.667 -0.671 -25.216 1.00 97.56 113 PRO A C 1
ATOM 841 O O . PRO A 1 113 ? 18.405 -1.092 -24.085 1.00 97.56 113 PRO A O 1
ATOM 844 N N . ALA A 1 114 ? 18.746 -1.480 -26.273 1.00 97.50 114 ALA A N 1
ATOM 845 C CA . ALA A 1 114 ? 18.610 -2.929 -26.159 1.00 97.50 114 ALA A CA 1
ATOM 846 C C . ALA A 1 114 ? 19.595 -3.493 -25.117 1.00 97.50 114 ALA A C 1
ATOM 848 O O . ALA A 1 114 ? 20.764 -3.113 -25.076 1.00 97.50 114 ALA A O 1
ATOM 849 N N . GLY A 1 115 ? 19.116 -4.405 -24.273 1.00 97.25 115 GLY A N 1
ATOM 850 C CA . GLY A 1 115 ? 19.871 -4.988 -23.166 1.00 97.25 115 GLY A CA 1
ATOM 851 C C . GLY A 1 115 ? 19.887 -4.158 -21.879 1.00 97.25 115 GLY A C 1
ATOM 852 O O . GLY A 1 115 ? 20.503 -4.607 -20.912 1.00 97.25 115 GLY A O 1
ATOM 853 N N . SER A 1 116 ? 19.223 -2.995 -21.840 1.00 98.19 116 SER A N 1
ATOM 854 C CA . SER A 1 116 ? 19.062 -2.207 -20.607 1.00 98.19 116 SER A CA 1
ATOM 855 C C . SER A 1 116 ? 18.302 -2.994 -19.540 1.00 98.19 116 SER A C 1
ATOM 857 O O . SER A 1 116 ? 17.369 -3.729 -19.859 1.00 98.19 116 SER A O 1
ATOM 859 N N . ILE A 1 117 ? 18.693 -2.802 -18.278 1.00 97.81 117 ILE A N 1
ATOM 860 C CA . ILE A 1 117 ? 18.124 -3.500 -17.119 1.00 97.81 117 ILE A CA 1
ATOM 861 C C . ILE A 1 117 ? 16.990 -2.665 -16.518 1.00 97.81 117 ILE A C 1
ATOM 863 O O . ILE A 1 117 ? 17.200 -1.502 -16.166 1.00 97.81 117 ILE A O 1
ATOM 867 N N . VAL A 1 118 ? 15.810 -3.263 -16.346 1.00 97.94 118 VAL A N 1
ATOM 868 C CA . VAL A 1 118 ? 14.642 -2.645 -15.707 1.00 97.94 118 VAL A CA 1
ATOM 869 C C . VAL A 1 118 ? 14.332 -3.346 -14.383 1.00 97.94 118 VAL A C 1
ATOM 871 O O . VAL A 1 118 ? 13.800 -4.451 -14.334 1.00 97.94 118 VAL A O 1
ATOM 874 N N . GLY A 1 119 ? 14.625 -2.671 -13.270 1.00 96.31 119 GLY A N 1
ATOM 875 C CA . GLY A 1 119 ? 14.384 -3.211 -11.932 1.00 96.31 119 GLY A CA 1
ATOM 876 C C . GLY A 1 119 ? 12.897 -3.257 -11.562 1.00 96.31 119 GLY A C 1
ATOM 877 O O . GLY A 1 119 ? 12.257 -2.223 -11.374 1.00 96.31 119 GLY A O 1
ATOM 878 N N . SER A 1 120 ? 12.338 -4.455 -11.385 1.00 94.94 120 SER A N 1
ATOM 879 C CA . SER A 1 120 ? 11.023 -4.645 -10.763 1.00 94.94 120 SER A CA 1
ATOM 880 C C . SER A 1 120 ? 10.921 -6.024 -10.127 1.00 94.94 120 SER A C 1
ATOM 882 O O . SER A 1 120 ? 11.221 -7.005 -10.789 1.00 94.94 120 SER A O 1
ATOM 884 N N . ALA A 1 121 ? 10.428 -6.134 -8.891 1.00 90.62 121 ALA A N 1
ATOM 885 C CA . ALA A 1 121 ? 10.111 -7.430 -8.272 1.00 90.62 121 ALA A CA 1
ATOM 886 C C . ALA A 1 121 ? 8.706 -7.957 -8.648 1.00 90.62 121 ALA A C 1
ATOM 888 O O . ALA A 1 121 ? 8.290 -9.022 -8.203 1.00 90.62 121 ALA A O 1
ATOM 889 N N . SER A 1 122 ? 7.937 -7.204 -9.442 1.00 92.56 122 SER A N 1
ATOM 890 C CA . SER A 1 122 ? 6.567 -7.561 -9.810 1.00 92.56 122 SER A CA 1
ATOM 891 C C . SER A 1 122 ? 6.538 -8.363 -11.108 1.00 92.56 122 SER A C 1
ATOM 893 O O . SER A 1 122 ? 6.750 -7.796 -12.180 1.00 92.56 122 SER A O 1
ATOM 895 N N . LEU A 1 123 ? 6.161 -9.644 -11.039 1.00 93.81 123 LEU A N 1
ATOM 896 C CA . LEU A 1 123 ? 5.946 -10.475 -12.233 1.00 93.81 123 LEU A CA 1
ATOM 897 C C . LEU A 1 123 ? 4.895 -9.873 -13.182 1.00 93.81 123 LEU A C 1
ATOM 899 O O . LEU A 1 123 ? 5.035 -9.952 -14.402 1.00 93.81 123 LEU A O 1
ATOM 903 N N . ARG A 1 124 ? 3.876 -9.188 -12.638 1.00 96.81 124 ARG A N 1
ATOM 904 C CA . ARG A 1 124 ? 2.890 -8.425 -13.424 1.00 96.81 124 ARG A CA 1
ATOM 905 C C . ARG A 1 124 ? 3.571 -7.367 -14.294 1.00 96.81 124 ARG A C 1
ATOM 907 O O . ARG A 1 124 ? 3.215 -7.219 -15.458 1.00 96.81 124 ARG A O 1
ATOM 914 N N . ARG A 1 125 ? 4.518 -6.605 -13.742 1.00 97.81 125 ARG A N 1
ATOM 915 C CA . ARG A 1 125 ? 5.235 -5.566 -14.499 1.00 97.81 125 ARG A CA 1
ATOM 916 C C . ARG A 1 125 ? 6.244 -6.185 -15.460 1.00 97.81 125 ARG A C 1
ATOM 918 O O . ARG A 1 125 ? 6.226 -5.833 -16.633 1.00 97.81 125 ARG A O 1
ATOM 925 N N . GLN A 1 126 ? 7.056 -7.134 -14.992 1.00 97.12 126 GLN A N 1
ATOM 926 C CA . GLN A 1 126 ? 8.070 -7.806 -15.813 1.00 97.12 126 GLN A CA 1
ATOM 927 C C . GLN A 1 126 ? 7.461 -8.438 -17.070 1.00 97.12 126 GLN A C 1
ATOM 929 O O . GLN A 1 126 ? 7.916 -8.162 -18.174 1.00 97.12 126 GLN A O 1
ATOM 934 N N . SER A 1 127 ? 6.389 -9.225 -16.918 1.00 97.62 127 SER A N 1
ATOM 935 C CA . SER A 1 127 ? 5.724 -9.888 -18.050 1.00 97.62 127 SER A CA 1
ATOM 936 C C . SER A 1 127 ? 5.223 -8.896 -19.102 1.00 97.62 127 SER A C 1
ATOM 938 O O . SER A 1 127 ? 5.468 -9.088 -20.290 1.00 97.62 127 SER A O 1
ATOM 940 N N . GLN A 1 128 ? 4.575 -7.806 -18.685 1.00 98.50 128 GLN A N 1
ATOM 941 C CA . GLN A 1 128 ? 4.077 -6.777 -19.604 1.00 98.50 128 GLN A CA 1
ATOM 942 C C . GLN A 1 128 ? 5.207 -5.994 -20.288 1.00 98.50 128 GLN A C 1
ATOM 944 O O . GLN A 1 128 ? 5.091 -5.664 -21.469 1.00 98.50 128 GLN A O 1
ATOM 949 N N . ILE A 1 129 ? 6.298 -5.709 -19.568 1.00 98.31 129 ILE A N 1
ATOM 950 C CA . ILE A 1 129 ? 7.475 -5.038 -20.131 1.00 98.31 129 ILE A CA 1
ATOM 951 C C . ILE A 1 129 ? 8.119 -5.931 -21.188 1.00 98.31 129 ILE A C 1
ATOM 953 O O . ILE A 1 129 ? 8.271 -5.488 -22.321 1.00 98.31 129 ILE A O 1
ATOM 957 N N . LEU A 1 130 ? 8.425 -7.188 -20.858 1.00 98.12 130 LEU A N 1
ATOM 958 C CA . LEU A 1 130 ? 9.090 -8.125 -21.769 1.00 98.12 130 LEU A CA 1
ATOM 959 C C . LEU A 1 130 ? 8.212 -8.515 -22.963 1.00 98.12 130 LEU A C 1
ATOM 961 O O . LEU A 1 130 ? 8.733 -8.752 -24.048 1.00 98.12 130 LEU A O 1
ATOM 965 N N . TYR A 1 131 ? 6.886 -8.524 -22.800 1.00 98.44 131 TYR A N 1
ATOM 966 C CA . TYR A 1 131 ? 5.958 -8.724 -23.913 1.00 98.44 131 TYR A CA 1
ATOM 967 C C . TYR A 1 131 ? 6.077 -7.617 -24.972 1.00 98.44 131 TYR A C 1
ATOM 969 O O . TYR A 1 131 ? 6.079 -7.900 -26.168 1.00 98.44 131 TYR A O 1
ATOM 977 N N . ARG A 1 132 ? 6.182 -6.351 -24.545 1.00 98.31 132 ARG A N 1
ATOM 978 C CA . ARG A 1 132 ? 6.238 -5.197 -25.458 1.00 98.31 132 ARG A CA 1
ATOM 979 C C . ARG A 1 132 ? 7.659 -4.825 -25.888 1.00 98.31 132 ARG A C 1
ATOM 981 O O . ARG A 1 132 ? 7.847 -4.333 -26.997 1.00 98.31 132 ARG A O 1
ATOM 988 N N . TYR A 1 133 ? 8.640 -5.044 -25.021 1.00 98.12 133 TYR A N 1
ATOM 989 C CA . TYR A 1 133 ? 10.040 -4.664 -25.193 1.00 98.12 133 TYR A CA 1
ATOM 990 C C . TYR A 1 133 ? 10.952 -5.871 -24.905 1.00 98.12 133 TYR A C 1
ATOM 992 O O . TYR A 1 133 ? 11.682 -5.876 -23.913 1.00 98.12 133 TYR A O 1
ATOM 1000 N N . PRO A 1 134 ? 10.933 -6.907 -25.765 1.00 97.88 134 PRO A N 1
ATOM 1001 C CA . PRO A 1 134 ? 11.630 -8.174 -25.519 1.00 97.88 134 PRO A CA 1
ATOM 1002 C C . PRO A 1 134 ? 13.162 -8.062 -25.533 1.00 97.88 134 PRO A C 1
ATOM 1004 O O . PRO A 1 134 ? 13.853 -9.008 -25.171 1.00 97.88 134 PRO A O 1
ATOM 1007 N N . SER A 1 135 ? 13.706 -6.926 -25.977 1.00 97.75 135 SER A N 1
ATOM 1008 C CA . SER A 1 135 ? 15.142 -6.641 -25.946 1.00 97.75 135 SER A CA 1
ATOM 1009 C C . SER A 1 135 ? 15.633 -6.106 -24.597 1.00 97.75 135 SER A C 1
ATOM 1011 O O . SER A 1 135 ? 16.846 -5.998 -24.416 1.00 97.75 135 SER A O 1
ATOM 1013 N N . LEU A 1 136 ? 14.739 -5.746 -23.670 1.00 98.00 136 LEU A N 1
ATOM 1014 C CA . LEU A 1 136 ? 15.095 -5.312 -22.315 1.00 98.00 136 LEU A CA 1
ATOM 1015 C C . LEU A 1 136 ? 15.350 -6.515 -21.395 1.00 98.00 136 LEU A C 1
ATOM 1017 O O . LEU A 1 136 ? 14.962 -7.640 -21.712 1.00 98.00 136 LEU A O 1
ATOM 1021 N N . LYS A 1 137 ? 16.026 -6.271 -20.269 1.00 94.00 137 LYS A N 1
ATOM 1022 C CA . LYS A 1 137 ? 16.351 -7.276 -19.248 1.00 94.00 137 LYS A CA 1
ATOM 1023 C C . LYS A 1 137 ? 15.727 -6.949 -17.902 1.00 94.00 137 LYS A C 1
ATOM 1025 O O . LYS A 1 137 ? 15.703 -5.752 -17.542 1.00 94.00 137 LYS A O 1
#

Radius of gyration: 19.06 Å; Cα contacts (8 Å, |Δi|>4): 102; chains: 1; bounding box: 36×35×48 Å

Nearest PDB structures (foldseek):
  4htg-assembly1_A  TM=9.956E-01  e=2.037E-13  Arabidopsis thaliana

Organism: NCBI:txid210225

Foldseek 3Di:
DDPVQVVQVVVVLVVCCVVPVCSVDPPSDDDDDDDFQLNVDPPDQPVVPDDQQRPCVRVLVCCVVVVDVDDGDDPVSHGPDRPPPDDDPDDDDDDDPDDDDDDPPDRDLVPDPFAAEDDDSDPVVVVVSCVVRVRYD

pLDDT: mean 92.38, std 9.93, range [57.16, 98.5]

InterPro domains:
  IPR000860 Porphobilinogen deaminase [PR00151] (38-58)
  IPR000860 Porphobilinogen deaminase [PR00151] (69-88)
  IPR000860 Porphobilinogen deaminase [PR00151] (117-134)
  IPR000860 Porphobilinogen deaminase [PTHR11557] (2-137)
  IPR022417 Porphobilinogen deaminase, N-terminal [PF01379] (2-137)